Protein AF-A0A352XWN2-F1 (afdb_monomer_lite)

Radius of gyration: 16.56 Å; chains: 1; bounding box: 35×24×42 Å

pLDDT: mean 86.96, std 12.57, range [52.47, 97.25]

Structure (mmCIF, N/CA/C/O backbone):
data_AF-A0A352XWN2-F1
#
_entry.id   AF-A0A352XWN2-F1
#
loop_
_atom_site.group_PDB
_atom_site.id
_atom_site.type_symbol
_atom_site.label_atom_id
_atom_site.label_alt_id
_atom_site.label_comp_id
_atom_site.label_asym_id
_atom_site.label_entity_id
_atom_site.label_seq_id
_atom_site.pdbx_PDB_ins_code
_atom_site.Cartn_x
_atom_site.Cartn_y
_atom_site.Cartn_z
_atom_site.occupancy
_atom_site.B_iso_or_equiv
_atom_site.auth_seq_id
_atom_site.auth_comp_id
_atom_site.auth_asym_id
_atom_site.auth_atom_id
_atom_site.pdbx_PDB_model_num
ATOM 1 N N . TYR A 1 1 ? 19.149 -5.211 -1.997 1.00 52.47 1 TYR A N 1
ATOM 2 C CA . TYR A 1 1 ? 19.675 -5.008 -3.364 1.00 52.47 1 TYR A CA 1
ATOM 3 C C . TYR A 1 1 ? 18.994 -3.805 -4.016 1.00 52.47 1 TYR A C 1
ATOM 5 O O . TYR A 1 1 ? 17.781 -3.679 -3.897 1.00 52.47 1 TYR A O 1
ATOM 13 N N . ARG A 1 2 ? 19.769 -2.886 -4.613 1.00 53.94 2 ARG A N 1
ATOM 14 C CA . ARG A 1 2 ? 19.345 -1.571 -5.146 1.00 53.94 2 ARG A CA 1
ATOM 15 C C . ARG A 1 2 ? 19.495 -1.572 -6.675 1.00 53.94 2 ARG A C 1
ATOM 17 O O . ARG A 1 2 ? 20.553 -1.955 -7.152 1.00 53.94 2 ARG A O 1
ATOM 24 N N . TRP A 1 3 ? 18.454 -1.158 -7.404 1.00 62.66 3 TRP A N 1
ATOM 25 C CA . TRP A 1 3 ? 18.318 -1.361 -8.862 1.00 62.66 3 TRP A CA 1
ATOM 26 C C . TRP A 1 3 ? 18.253 -0.067 -9.699 1.00 62.66 3 TRP A C 1
ATOM 28 O O . TRP A 1 3 ? 18.140 -0.141 -10.917 1.00 62.66 3 TRP A O 1
ATOM 38 N N . SER A 1 4 ? 18.330 1.114 -9.075 1.00 55.34 4 SER A N 1
ATOM 39 C CA . SER A 1 4 ? 18.360 2.411 -9.770 1.00 55.34 4 SER A CA 1
ATOM 40 C C . SER A 1 4 ? 19.665 3.172 -9.483 1.00 55.34 4 SER A C 1
ATOM 42 O O . SER A 1 4 ? 20.234 2.992 -8.397 1.00 55.34 4 SER A O 1
ATOM 44 N N . PRO A 1 5 ? 20.115 4.067 -10.389 1.00 64.06 5 PRO A N 1
ATOM 45 C CA . PRO A 1 5 ? 21.187 5.019 -10.101 1.00 64.06 5 PRO A CA 1
ATOM 46 C C . PRO A 1 5 ? 20.858 5.859 -8.858 1.00 64.06 5 PRO A C 1
ATOM 48 O O . PRO A 1 5 ? 19.687 6.078 -8.533 1.00 64.06 5 PRO A O 1
ATOM 51 N N . THR A 1 6 ? 21.879 6.332 -8.144 1.00 61.28 6 THR A N 1
ATOM 52 C CA . THR A 1 6 ? 21.712 7.190 -6.962 1.00 61.28 6 THR A CA 1
ATOM 53 C C . THR A 1 6 ? 21.103 8.539 -7.339 1.00 61.28 6 THR A C 1
ATOM 55 O O . THR A 1 6 ? 21.818 9.469 -7.693 1.00 61.28 6 THR A O 1
ATOM 58 N N . GLN A 1 7 ? 19.782 8.664 -7.207 1.00 61.56 7 GLN A N 1
ATOM 59 C CA . GLN A 1 7 ? 19.126 9.958 -7.036 1.00 61.56 7 GLN A CA 1
ATOM 60 C C . GLN A 1 7 ? 19.140 10.320 -5.551 1.00 61.56 7 GLN A C 1
ATOM 62 O O . GLN A 1 7 ? 18.672 9.549 -4.713 1.00 61.56 7 GLN A O 1
ATOM 67 N N . GLN A 1 8 ? 19.697 11.481 -5.218 1.00 62.53 8 GLN A N 1
ATOM 68 C CA . GLN A 1 8 ? 19.634 12.023 -3.865 1.00 62.53 8 GLN A CA 1
ATOM 69 C C . GLN A 1 8 ? 18.284 12.726 -3.677 1.00 62.53 8 GLN A C 1
ATOM 71 O O . GLN A 1 8 ? 17.893 13.546 -4.505 1.00 62.53 8 GLN A O 1
ATOM 76 N N . GLY A 1 9 ? 17.561 12.388 -2.606 1.00 68.62 9 GLY A N 1
ATOM 77 C CA . GLY A 1 9 ? 16.319 13.062 -2.221 1.00 68.62 9 GLY A CA 1
ATOM 78 C C . GLY A 1 9 ? 15.031 12.226 -2.339 1.00 68.62 9 GLY A C 1
ATOM 79 O O . GLY A 1 9 ? 15.075 11.029 -2.655 1.00 68.62 9 GLY A O 1
ATOM 80 N N . PRO A 1 10 ? 13.867 12.851 -2.069 1.00 68.19 10 PRO A N 1
ATOM 81 C CA . PRO A 1 10 ? 12.572 12.177 -1.897 1.00 68.19 10 PRO A CA 1
ATOM 82 C C . PRO A 1 10 ? 12.117 11.339 -3.103 1.00 68.19 10 PRO A C 1
ATOM 84 O O . PRO A 1 10 ? 11.401 10.353 -2.944 1.00 68.19 10 PRO A O 1
ATOM 87 N N . GLY A 1 11 ? 12.565 11.691 -4.313 1.00 79.75 11 GLY A N 1
ATOM 88 C CA . GLY A 1 11 ? 12.207 10.994 -5.554 1.00 79.75 11 GLY A CA 1
ATOM 89 C C . GLY A 1 11 ? 12.857 9.617 -5.733 1.00 79.75 11 GLY A C 1
ATOM 90 O O . GLY A 1 11 ? 12.420 8.846 -6.585 1.00 79.75 11 GLY A O 1
ATOM 91 N N . SER A 1 12 ? 13.866 9.271 -4.928 1.00 81.31 12 SER A N 1
ATOM 92 C CA . SER A 1 12 ? 14.596 7.999 -5.049 1.00 81.31 12 SER A CA 1
ATOM 93 C C . SER A 1 12 ? 13.717 6.761 -4.837 1.00 81.31 12 SER A C 1
ATOM 95 O O . SER A 1 12 ? 13.934 5.734 -5.482 1.00 81.31 12 SER A O 1
ATOM 97 N N . ASN A 1 13 ? 12.702 6.854 -3.975 1.00 82.38 13 ASN A N 1
ATOM 98 C CA . ASN A 1 13 ? 11.743 5.772 -3.752 1.00 82.38 13 ASN A CA 1
ATOM 99 C C . ASN A 1 13 ? 10.799 5.604 -4.949 1.00 82.38 13 ASN A C 1
ATOM 101 O O . ASN A 1 13 ? 10.522 4.480 -5.363 1.00 82.38 13 ASN A O 1
ATOM 105 N N . LEU A 1 14 ? 10.360 6.718 -5.543 1.00 8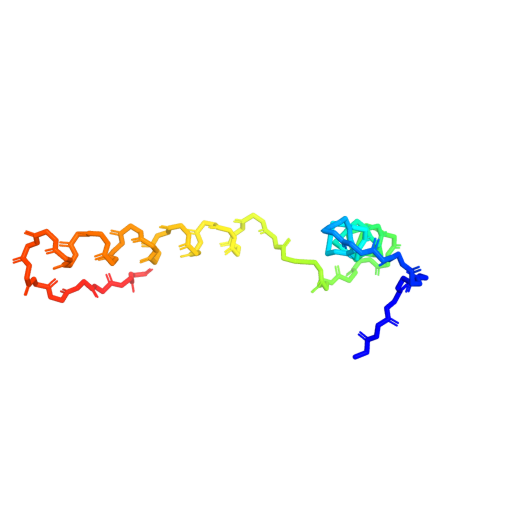6.19 14 LEU A N 1
ATOM 106 C CA . LEU A 1 14 ? 9.485 6.715 -6.712 1.00 86.19 14 LEU A CA 1
ATOM 107 C C . LEU A 1 14 ? 10.206 6.156 -7.945 1.00 86.19 14 LEU A C 1
ATOM 109 O O . LEU A 1 14 ? 9.671 5.293 -8.635 1.00 86.19 14 LEU A O 1
ATOM 113 N N . ALA A 1 15 ? 11.448 6.583 -8.179 1.00 87.19 15 ALA A N 1
ATOM 114 C CA . ALA A 1 15 ? 12.272 6.061 -9.265 1.00 87.19 15 ALA A CA 1
ATOM 115 C C . ALA A 1 15 ? 12.484 4.543 -9.139 1.00 87.19 15 ALA A C 1
ATOM 117 O O . ALA A 1 15 ? 12.337 3.809 -10.114 1.00 87.19 15 ALA A O 1
ATOM 118 N N . GLN A 1 16 ? 12.754 4.047 -7.926 1.00 86.94 16 GLN A N 1
ATOM 119 C CA . GLN A 1 16 ? 12.862 2.607 -7.674 1.00 86.94 16 GLN A CA 1
ATOM 120 C C . GLN A 1 16 ? 11.546 1.860 -7.921 1.00 86.94 16 GLN A C 1
ATOM 122 O O . GLN A 1 16 ? 11.586 0.746 -8.443 1.00 86.94 16 GLN A O 1
ATOM 127 N N . ALA A 1 17 ? 10.399 2.445 -7.564 1.00 88.44 17 ALA A N 1
ATOM 128 C CA . ALA A 1 17 ? 9.092 1.848 -7.827 1.00 88.44 17 ALA A CA 1
ATOM 129 C C . ALA A 1 17 ? 8.837 1.707 -9.336 1.00 88.44 17 ALA A C 1
ATOM 131 O O . ALA A 1 17 ? 8.493 0.620 -9.793 1.00 88.44 17 ALA A O 1
ATOM 132 N N . TYR A 1 18 ? 9.115 2.751 -10.124 1.00 89.38 18 TYR A N 1
ATOM 133 C CA . TYR A 1 18 ? 8.966 2.695 -11.582 1.00 89.38 18 TYR A CA 1
ATOM 134 C C . TYR A 1 18 ? 9.907 1.688 -12.249 1.00 89.38 18 TYR A C 1
ATOM 136 O O . TYR A 1 18 ? 9.492 0.985 -13.168 1.00 89.38 18 TYR A O 1
ATOM 144 N N . VAL A 1 19 ? 11.151 1.559 -11.774 1.00 92.62 19 VAL A N 1
ATOM 145 C CA . VAL A 1 19 ? 12.085 0.536 -12.280 1.00 92.62 19 VAL A CA 1
ATOM 146 C C . VAL A 1 19 ? 11.545 -0.875 -12.035 1.00 92.62 19 VAL A C 1
ATOM 148 O O . VAL A 1 19 ? 11.611 -1.720 -12.926 1.00 92.62 19 VAL A O 1
ATOM 151 N N . ARG A 1 20 ? 10.985 -1.137 -10.847 1.00 90.00 20 ARG A N 1
ATOM 152 C CA . ARG A 1 20 ? 10.381 -2.439 -10.517 1.00 90.00 20 ARG A CA 1
ATOM 153 C C . ARG A 1 20 ? 9.147 -2.717 -11.365 1.00 90.00 20 ARG A C 1
ATOM 155 O O . ARG A 1 20 ? 9.036 -3.801 -11.919 1.00 90.00 20 ARG A O 1
ATOM 162 N N . PHE A 1 21 ? 8.283 -1.722 -11.526 1.00 91.00 21 PHE A N 1
ATOM 163 C CA . PHE A 1 21 ? 7.097 -1.829 -12.368 1.00 91.00 21 PHE A CA 1
ATOM 164 C C . PHE A 1 21 ? 7.448 -2.141 -13.832 1.00 91.00 21 PHE A C 1
ATOM 166 O O . PHE A 1 21 ? 6.883 -3.053 -14.431 1.00 91.00 21 PHE A O 1
ATOM 173 N N . ALA A 1 22 ? 8.429 -1.437 -14.404 1.00 92.88 22 ALA A N 1
ATOM 174 C CA . ALA A 1 22 ? 8.883 -1.693 -15.769 1.00 92.88 22 ALA A CA 1
ATOM 175 C C . ALA A 1 22 ? 9.472 -3.104 -15.936 1.00 92.88 22 ALA A C 1
ATOM 177 O O . ALA A 1 22 ? 9.314 -3.714 -16.994 1.00 92.88 22 ALA A O 1
ATOM 178 N N . ARG A 1 23 ? 10.144 -3.626 -14.902 1.00 92.88 23 ARG A N 1
ATOM 179 C CA . ARG A 1 23 ? 10.657 -4.999 -14.886 1.00 92.88 23 ARG A CA 1
ATOM 180 C C . ARG A 1 23 ? 9.524 -6.021 -14.873 1.00 92.88 23 ARG A C 1
ATOM 182 O O . ARG A 1 23 ? 9.533 -6.913 -15.712 1.00 92.88 23 ARG A O 1
ATOM 189 N N . ASP A 1 24 ? 8.537 -5.842 -13.999 1.00 93.44 24 ASP A N 1
ATOM 190 C CA . ASP A 1 24 ? 7.363 -6.719 -13.920 1.00 93.44 24 ASP A CA 1
ATOM 191 C C . ASP A 1 24 ? 6.627 -6.790 -15.259 1.00 93.44 24 ASP A C 1
ATOM 193 O O . ASP A 1 24 ? 6.315 -7.876 -15.740 1.00 93.44 24 ASP A O 1
ATOM 197 N N . PHE A 1 25 ? 6.461 -5.645 -15.926 1.00 89.94 25 PHE A N 1
ATOM 198 C CA . PHE A 1 25 ? 5.841 -5.585 -17.248 1.00 89.94 25 PHE A CA 1
ATOM 199 C C . PHE A 1 25 ? 6.648 -6.310 -18.338 1.00 89.94 25 PHE A C 1
ATOM 201 O O . PHE A 1 25 ? 6.073 -6.953 -19.212 1.00 89.94 25 PHE A O 1
ATOM 208 N N . ARG A 1 26 ? 7.981 -6.197 -18.317 1.00 94.38 26 ARG A N 1
ATOM 209 C CA . ARG A 1 26 ? 8.858 -6.754 -19.363 1.00 94.38 26 ARG A CA 1
ATOM 210 C C . ARG A 1 26 ? 9.183 -8.230 -19.173 1.00 94.38 26 ARG A C 1
ATOM 212 O O . ARG A 1 26 ? 9.339 -8.943 -20.156 1.00 94.38 26 ARG A O 1
ATOM 219 N N . GLU A 1 27 ? 9.374 -8.649 -17.929 1.00 95.06 27 GLU A N 1
ATOM 220 C CA . GLU A 1 27 ? 9.900 -9.970 -17.567 1.00 95.06 27 GLU A CA 1
ATOM 221 C C . GLU A 1 27 ? 8.823 -10.882 -16.962 1.00 95.06 27 GLU A C 1
ATOM 223 O O . GLU A 1 27 ? 9.100 -12.051 -16.704 1.00 95.06 27 GLU A O 1
ATOM 228 N N . GLY A 1 28 ? 7.608 -10.376 -16.7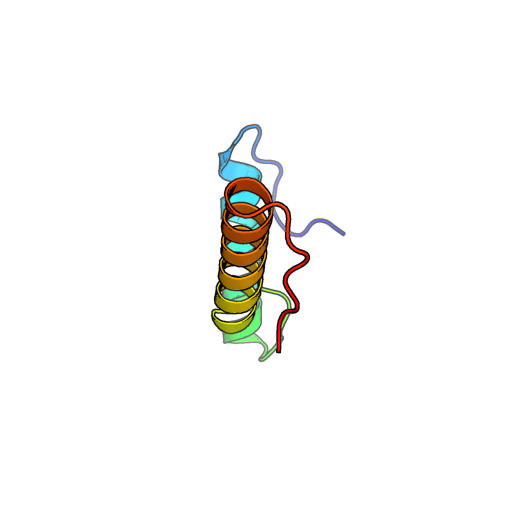19 1.00 91.12 28 GLY A N 1
ATOM 229 C CA . GLY A 1 28 ? 6.560 -11.121 -16.016 1.00 91.12 28 GLY A CA 1
ATOM 230 C C . GLY A 1 28 ? 6.898 -11.382 -14.545 1.00 91.12 28 GLY A C 1
ATOM 231 O O . GLY A 1 28 ? 6.422 -12.353 -13.962 1.00 91.12 28 GLY A O 1
ATOM 232 N N . THR A 1 29 ? 7.768 -10.561 -13.948 1.00 92.44 29 THR A N 1
ATOM 233 C CA . THR A 1 29 ? 8.103 -10.648 -12.521 1.00 92.44 29 THR A CA 1
ATOM 234 C C . THR A 1 29 ? 7.026 -9.992 -11.650 1.00 92.44 29 THR A C 1
ATOM 236 O O . THR A 1 29 ? 6.122 -9.328 -12.150 1.00 92.44 29 THR A O 1
ATOM 239 N N . HIS A 1 30 ? 7.133 -10.169 -10.329 1.00 89.75 30 HIS A N 1
ATOM 240 C CA . HIS A 1 30 ? 6.236 -9.563 -9.336 1.00 89.75 30 HIS A CA 1
ATOM 241 C C . HIS A 1 30 ? 7.034 -8.912 -8.196 1.00 89.75 30 HIS A C 1
ATOM 243 O O . HIS A 1 30 ? 6.953 -9.320 -7.038 1.00 89.75 30 HIS A O 1
ATOM 249 N N . VAL A 1 31 ? 7.895 -7.949 -8.528 1.00 91.69 31 VAL A N 1
ATOM 250 C CA . VAL A 1 31 ? 8.765 -7.258 -7.557 1.00 91.69 31 VAL A CA 1
ATOM 251 C C . VAL A 1 31 ? 8.232 -5.889 -7.124 1.00 91.69 31 VAL A C 1
ATOM 253 O O . VAL A 1 31 ? 8.707 -5.324 -6.129 1.00 91.69 31 VAL A O 1
ATOM 256 N N . CYS A 1 32 ? 7.281 -5.322 -7.863 1.00 92.69 32 CYS A N 1
ATOM 257 C CA . CYS A 1 32 ? 6.545 -4.121 -7.502 1.00 92.69 32 CYS A CA 1
ATOM 258 C C . CYS A 1 32 ? 5.307 -4.489 -6.669 1.00 92.69 32 CYS A C 1
ATOM 260 O O . CYS A 1 32 ? 4.594 -5.426 -7.027 1.00 92.69 32 CYS A O 1
ATOM 262 N N . PRO A 1 33 ? 5.005 -3.739 -5.591 1.00 91.19 33 PRO A N 1
ATOM 263 C CA . PRO A 1 33 ? 3.708 -3.833 -4.936 1.00 91.19 33 PRO A CA 1
ATOM 264 C C . PRO A 1 33 ? 2.572 -3.620 -5.936 1.00 91.19 33 PRO A C 1
ATOM 266 O O . PRO A 1 33 ? 2.650 -2.751 -6.810 1.00 91.19 33 PRO A O 1
ATOM 269 N N . THR A 1 34 ? 1.520 -4.406 -5.775 1.00 90.56 34 THR A N 1
ATOM 270 C CA . THR A 1 34 ? 0.320 -4.388 -6.608 1.00 90.56 34 THR A CA 1
ATOM 271 C C . THR A 1 34 ? -0.762 -3.481 -6.019 1.00 90.56 34 THR A C 1
ATOM 273 O O . THR A 1 34 ? -0.595 -2.847 -4.973 1.00 90.56 34 THR A O 1
ATOM 276 N N . PHE A 1 35 ? -1.913 -3.418 -6.684 1.00 90.94 35 PHE A N 1
ATOM 277 C CA . PHE A 1 35 ? -3.080 -2.751 -6.118 1.00 90.94 35 PHE A CA 1
ATOM 278 C C . PHE A 1 35 ? -3.624 -3.487 -4.883 1.00 90.94 35 PHE A C 1
ATOM 280 O O . PHE A 1 35 ? -3.987 -2.843 -3.901 1.00 90.94 35 PHE A O 1
ATOM 287 N N . ASP A 1 36 ? -3.596 -4.820 -4.869 1.00 93.88 36 ASP A N 1
ATOM 288 C CA . ASP A 1 36 ? -4.069 -5.623 -3.732 1.00 93.88 36 ASP A CA 1
ATOM 289 C C . ASP A 1 36 ? -3.217 -5.390 -2.475 1.00 93.88 36 ASP A C 1
ATOM 291 O O . ASP A 1 36 ? -3.730 -5.279 -1.354 1.00 93.88 36 ASP A O 1
ATOM 295 N N . ASP A 1 37 ? -1.911 -5.201 -2.668 1.00 93.12 37 ASP A N 1
ATOM 296 C CA . ASP A 1 37 ? -0.979 -4.769 -1.626 1.00 93.12 37 ASP A CA 1
ATOM 297 C C . ASP A 1 37 ? -1.353 -3.404 -1.031 1.00 93.12 37 ASP A C 1
ATOM 299 O O . ASP A 1 37 ? -1.175 -3.166 0.172 1.00 93.12 37 ASP A O 1
ATOM 303 N N . ALA A 1 38 ? -1.846 -2.487 -1.868 1.00 93.75 38 ALA A N 1
ATOM 304 C CA . ALA A 1 38 ? -2.293 -1.167 -1.444 1.00 93.75 38 ALA A CA 1
ATOM 305 C C . ALA A 1 38 ? -3.638 -1.240 -0.709 1.00 93.75 38 ALA A C 1
ATOM 307 O O . ALA A 1 38 ? -3.791 -0.595 0.331 1.00 93.75 38 ALA A O 1
ATOM 308 N N . VAL A 1 39 ? -4.582 -2.052 -1.193 1.00 95.94 39 VAL A N 1
ATOM 309 C CA . VAL A 1 39 ? -5.882 -2.292 -0.544 1.00 95.94 39 VAL A CA 1
ATOM 310 C C . VAL A 1 39 ? -5.686 -2.883 0.849 1.00 95.94 39 VAL A C 1
ATOM 312 O O . VAL A 1 39 ? -6.271 -2.394 1.815 1.00 95.94 39 VAL A O 1
ATOM 315 N N . THR A 1 40 ? -4.814 -3.883 0.979 1.00 95.62 40 THR A N 1
ATOM 316 C CA . THR 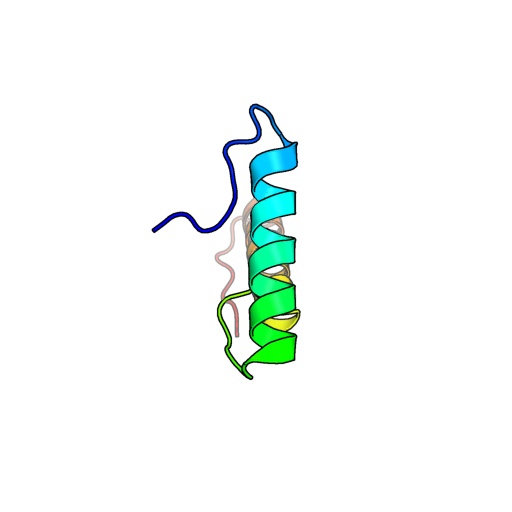A 1 40 ? -4.502 -4.519 2.267 1.00 95.62 40 THR A CA 1
ATOM 317 C C . THR A 1 40 ? -3.972 -3.501 3.277 1.00 95.62 40 THR A C 1
ATOM 319 O O . THR A 1 40 ? -4.448 -3.434 4.411 1.00 95.62 40 THR A O 1
ATOM 322 N N . ARG A 1 41 ? -3.037 -2.642 2.852 1.00 94.94 41 ARG A N 1
ATOM 323 C CA . ARG A 1 41 ? -2.489 -1.577 3.706 1.00 94.94 41 ARG A CA 1
ATOM 324 C C . ARG A 1 41 ? -3.543 -0.550 4.103 1.00 94.94 41 ARG A C 1
ATOM 326 O O . ARG A 1 41 ? -3.587 -0.164 5.266 1.00 94.94 41 ARG A O 1
ATOM 333 N N . HIS A 1 42 ? -4.412 -0.142 3.181 1.00 95.81 42 HIS A N 1
ATOM 334 C CA . HIS A 1 42 ? -5.481 0.806 3.501 1.00 95.81 42 HIS A CA 1
ATOM 335 C C . HIS A 1 42 ? -6.488 0.225 4.494 1.00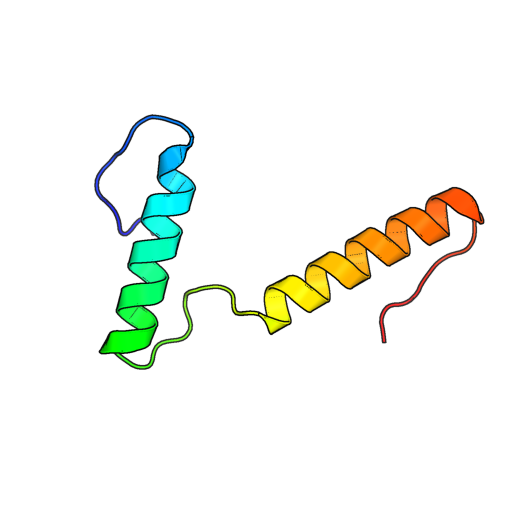 95.81 42 HIS A C 1
ATOM 337 O O . HIS A 1 42 ? -6.866 0.911 5.438 1.00 95.81 42 HIS A O 1
ATOM 343 N N . ARG A 1 43 ? -6.871 -1.049 4.347 1.00 96.50 43 ARG A N 1
ATOM 344 C CA . ARG A 1 43 ? -7.742 -1.726 5.323 1.00 96.50 43 ARG A CA 1
ATOM 345 C C . ARG A 1 43 ? -7.098 -1.794 6.703 1.00 96.50 43 ARG A C 1
ATOM 347 O O . ARG A 1 43 ? -7.772 -1.548 7.697 1.00 96.50 43 ARG A O 1
ATOM 354 N N . MET A 1 44 ? -5.798 -2.076 6.766 1.00 96.88 44 MET A N 1
ATOM 355 C CA . MET A 1 44 ? -5.052 -2.069 8.023 1.00 96.88 44 MET A CA 1
ATOM 356 C C . MET A 1 44 ? -5.057 -0.691 8.690 1.00 96.88 44 MET A C 1
ATOM 358 O O . MET A 1 44 ? -5.346 -0.601 9.881 1.00 96.88 44 MET A O 1
ATOM 362 N N . LEU A 1 45 ? -4.762 0.375 7.941 1.00 97.00 45 LEU A N 1
ATOM 363 C CA . LEU A 1 45 ? -4.793 1.741 8.473 1.00 97.00 45 LEU A CA 1
ATOM 364 C C . LEU A 1 45 ? -6.192 2.106 8.973 1.00 97.00 45 LEU A C 1
ATOM 366 O O . LEU A 1 45 ? -6.334 2.575 10.098 1.00 97.00 45 LEU A O 1
ATOM 370 N N . HIS A 1 46 ? -7.221 1.777 8.197 1.00 96.69 46 HIS A N 1
ATOM 371 C CA . HIS A 1 46 ? -8.604 1.992 8.597 1.00 96.69 46 HIS A CA 1
ATOM 372 C C . HIS A 1 46 ? -8.964 1.243 9.890 1.00 96.69 46 HIS A C 1
ATOM 374 O O . HIS A 1 46 ? -9.569 1.803 10.799 1.00 96.69 46 HIS A O 1
ATOM 380 N N . ALA A 1 47 ? -8.544 -0.015 10.033 1.00 96.62 47 ALA A N 1
ATOM 381 C CA . ALA A 1 47 ? -8.769 -0.781 11.256 1.00 96.62 47 ALA A CA 1
ATOM 382 C C . ALA A 1 47 ? -8.077 -0.157 12.481 1.00 96.62 47 ALA A C 1
ATOM 384 O O . ALA A 1 47 ? -8.632 -0.188 13.580 1.00 96.62 47 ALA A O 1
ATOM 385 N N . ILE A 1 48 ? -6.894 0.441 12.308 1.00 96.31 48 ILE A N 1
ATOM 386 C CA . ILE A 1 48 ? -6.203 1.180 13.376 1.00 96.31 48 ILE A CA 1
ATOM 387 C C . ILE A 1 48 ? -7.008 2.421 13.778 1.00 96.31 48 ILE A C 1
ATOM 389 O O . ILE A 1 48 ? -7.186 2.664 14.970 1.00 96.31 48 ILE A O 1
ATOM 393 N N . GLU A 1 49 ? -7.534 3.171 12.810 1.00 97.25 49 GLU A N 1
ATOM 394 C CA . GLU A 1 49 ? -8.386 4.340 13.068 1.00 97.25 49 GLU A CA 1
ATOM 395 C C . GLU A 1 49 ? -9.644 3.954 13.860 1.00 97.25 49 GLU A C 1
ATOM 397 O O . GLU A 1 49 ? -9.962 4.582 14.872 1.00 97.25 49 GLU A O 1
ATOM 402 N N . ILE A 1 50 ? -10.319 2.870 13.465 1.00 97.25 50 ILE A N 1
ATOM 403 C CA . ILE A 1 50 ? -11.500 2.361 14.176 1.00 97.25 50 ILE A CA 1
ATOM 404 C C . ILE A 1 50 ? -11.135 1.865 15.581 1.00 97.25 50 ILE A C 1
ATOM 406 O O . ILE A 1 50 ? -11.861 2.143 16.540 1.00 97.25 50 ILE A O 1
ATOM 410 N N . ALA A 1 51 ? -10.013 1.159 15.743 1.00 96.75 51 ALA A N 1
ATOM 411 C CA . ALA A 1 51 ? -9.555 0.707 17.056 1.00 96.75 51 ALA A CA 1
ATOM 412 C C . ALA A 1 51 ? -9.271 1.886 17.995 1.00 96.75 51 ALA A C 1
ATOM 414 O O . ALA A 1 51 ? -9.658 1.848 19.162 1.00 96.75 51 ALA A O 1
ATOM 415 N N . ALA A 1 52 ? -8.645 2.946 17.480 1.00 96.44 52 ALA A N 1
ATOM 416 C CA . ALA A 1 52 ? -8.368 4.159 18.239 1.00 96.44 52 ALA A CA 1
ATOM 417 C C . ALA A 1 52 ? -9.657 4.887 18.654 1.00 96.44 52 ALA A C 1
ATOM 419 O O . ALA A 1 52 ? -9.753 5.355 19.786 1.00 96.44 52 ALA A O 1
ATOM 420 N N . ALA A 1 53 ? -10.660 4.943 17.773 1.00 97.06 53 ALA A N 1
ATOM 421 C CA . ALA A 1 53 ? -11.934 5.606 18.053 1.00 97.06 53 ALA A CA 1
ATOM 422 C C . ALA A 1 53 ? -12.826 4.831 19.040 1.00 97.06 53 ALA A C 1
ATOM 424 O O . ALA A 1 5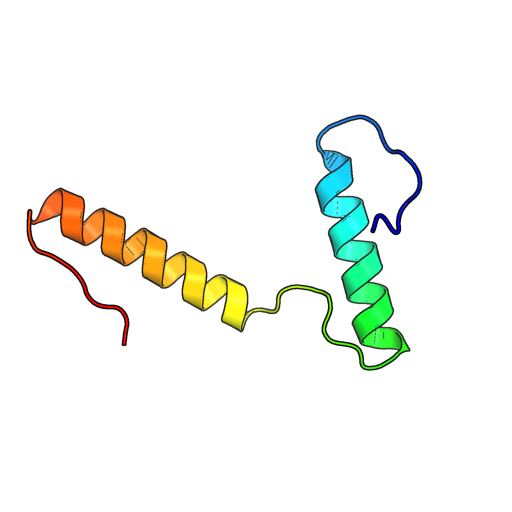3 ? -13.544 5.432 19.835 1.00 97.06 53 ALA A O 1
ATOM 425 N N . THR A 1 54 ? -12.802 3.497 18.985 1.00 96.62 54 THR A N 1
ATOM 426 C CA . THR A 1 54 ? -13.718 2.633 19.757 1.00 96.62 54 THR A CA 1
ATOM 427 C C . THR A 1 54 ? -13.089 2.023 21.007 1.00 96.62 54 THR A C 1
ATOM 429 O O . THR A 1 54 ? -13.800 1.512 21.871 1.00 96.62 54 THR A O 1
ATOM 432 N N . GLY A 1 55 ? -11.757 2.008 21.094 1.00 95.88 55 GLY A N 1
ATOM 433 C CA . GLY A 1 55 ? -11.019 1.248 22.104 1.00 95.88 55 GLY A CA 1
ATOM 434 C C . GLY A 1 55 ? -11.122 -0.275 21.936 1.00 95.88 55 GLY A C 1
ATOM 435 O O . GLY A 1 55 ? -10.699 -1.011 22.825 1.00 95.88 55 GLY A O 1
ATOM 436 N N . GLN A 1 56 ? -11.688 -0.769 20.828 1.00 95.44 56 GLN A N 1
ATOM 437 C CA . GLN A 1 56 ? -11.896 -2.196 20.571 1.00 95.44 56 GLN A CA 1
ATOM 438 C C . GLN A 1 56 ? -10.929 -2.715 19.506 1.00 95.44 56 GLN A C 1
ATOM 440 O O . GLN A 1 56 ? -10.725 -2.091 18.462 1.00 95.44 56 GLN A O 1
ATOM 445 N N . ARG A 1 57 ? -10.361 -3.904 19.739 1.00 93.75 57 ARG A N 1
ATOM 446 C CA . ARG A 1 57 ? -9.476 -4.569 18.772 1.00 93.75 57 ARG A CA 1
ATOM 447 C C . ARG A 1 57 ? -10.228 -4.860 17.470 1.00 93.75 57 ARG A C 1
ATOM 449 O O . ARG A 1 57 ? -11.266 -5.512 17.492 1.00 93.75 57 ARG A O 1
ATOM 456 N N . GLN A 1 58 ? -9.644 -4.451 16.346 1.00 94.88 58 GLN A N 1
ATOM 457 C CA . GLN A 1 58 ? -10.121 -4.790 15.005 1.00 94.88 58 GLN A CA 1
ATOM 458 C C . GLN A 1 58 ? -9.342 -5.981 14.437 1.00 94.88 58 GLN A C 1
ATOM 460 O O . GLN A 1 58 ? -8.149 -6.129 14.707 1.00 94.88 58 GLN A O 1
ATOM 465 N N . THR A 1 59 ? -10.009 -6.819 13.643 1.00 89.88 59 THR A N 1
ATOM 466 C CA . THR A 1 59 ? -9.392 -7.946 12.925 1.00 89.88 59 THR A CA 1
ATOM 467 C C . THR A 1 59 ? -9.619 -7.750 11.431 1.00 89.88 59 THR A C 1
ATOM 469 O O . THR A 1 59 ? -10.737 -7.451 11.017 1.00 89.88 59 THR A O 1
ATOM 472 N N . LEU A 1 60 ? -8.560 -7.888 10.633 1.00 82.88 60 LEU A N 1
ATOM 473 C CA . LEU A 1 60 ? -8.653 -7.862 9.175 1.00 82.88 60 LEU A CA 1
ATOM 474 C C . LEU A 1 60 ? -9.004 -9.277 8.704 1.00 82.88 60 LEU A C 1
ATOM 476 O O . LEU A 1 60 ? -8.304 -10.220 9.074 1.00 82.88 60 LEU A O 1
ATOM 480 N N . GLY A 1 61 ? -10.109 -9.407 7.969 1.00 72.50 61 GLY A N 1
ATO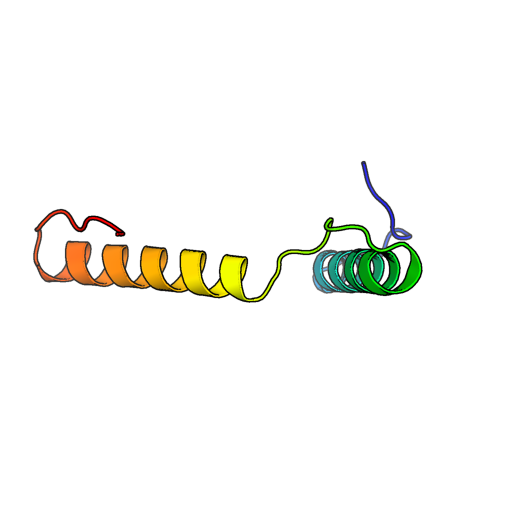M 481 C CA . GLY A 1 61 ? -10.512 -10.649 7.303 1.00 72.50 61 GLY A CA 1
ATOM 482 C C . GLY A 1 61 ? -9.820 -10.855 5.965 1.00 72.50 61 GLY A C 1
ATOM 483 O O . GLY A 1 61 ? -9.294 -9.859 5.410 1.00 72.50 61 GLY A O 1
#

Foldseek 3Di:
DADDPDDPDDCSVVVRLVVQVVCCVPVVDDPHDDVVNVVVVVVVVVQVVVCVVPVDHDDDD

Sequence (61 aa):
YRWSPTQQGPGSNLAQAYVRFARDFREGTHVCPTFDDAVTRHRMLHAIEIAAATGQRQTLG

Secondary structure (DSSP, 8-state):
---S----STHHHHHHHHHHHHHHHHH----S--HHHHHHHHHHHHHHHHHHHHSS-----